Protein AF-A0A158FK98-F1 (afdb_monomer)

Foldseek 3Di:
DDLVVVPWFWKAAQVNPDIDTDHNVCVVVRVVVPIDTCRPPDPVRVCVVSVPDPD

Solvent-accessible surface area (backbone atoms only — not comparable to full-atom values): 3360 Å² total; per-residue (Å²): 133,56,62,59,80,75,54,30,39,36,33,29,41,75,82,67,82,48,74,48,77,39,57,58,87,51,44,67,61,43,42,74,76,48,30,43,82,50,64,86,51,51,72,66,57,44,32,56,72,72,65,48,78,86,125

Radius of gyration: 11.59 Å; Cα contacts (8 Å, |Δi|>4): 68; chains: 1; bounding box: 32×17×29 Å

Organism: Caballeronia cordobensis (NCBI:txid1353886)

pLDDT: mean 90.55, std 9.92, range [52.91, 97.19]

Secondary structure (DSSP, 8-state):
--TGGGT-EEEE-TTSS-EEEE-HHHHHHHHHTT-EE-TT--HHHHHHHHT----

Nearest PDB structures (foldseek):
  6gqv-assembly1_W  TM=3.272E-01  e=8.184E+00  Saccharomyces cerevisiae
  6gq1-assembly1_W  TM=3.247E-01  e=9.382E+00  Saccharomyces cerevisiae S288C

Structure (mmCIF, N/CA/C/O backbone):
data_AF-A0A158FK98-F1
#
_entry.id   AF-A0A158FK98-F1
#
loop_
_atom_site.group_PDB
_atom_site.id
_atom_site.type_symbol
_atom_site.label_atom_id
_atom_site.label_alt_id
_atom_site.label_comp_id
_atom_site.label_asym_id
_atom_site.label_entity_id
_atom_site.label_seq_id
_atom_site.pdbx_PDB_ins_code
_atom_site.Cartn_x
_atom_site.Cartn_y
_atom_site.Cartn_z
_atom_site.occupancy
_atom_site.B_iso_or_equiv
_atom_site.auth_seq_id
_atom_site.auth_comp_id
_atom_site.auth_asym_id
_atom_site.auth_atom_id
_atom_site.pdbx_PDB_model_num
ATOM 1 N N . MET A 1 1 ? 8.275 -0.063 20.364 1.00 62.03 1 MET A N 1
ATOM 2 C CA . MET A 1 1 ? 7.033 -0.378 19.632 1.00 62.03 1 MET A CA 1
ATOM 3 C C . MET A 1 1 ? 7.121 0.277 18.270 1.00 62.03 1 MET A C 1
ATOM 5 O O . MET A 1 1 ? 7.351 1.479 18.220 1.00 62.03 1 MET A O 1
ATOM 9 N N . THR A 1 2 ? 7.038 -0.498 17.193 1.00 84.06 2 THR A N 1
ATOM 10 C CA . THR A 1 2 ? 7.005 0.041 15.824 1.00 84.06 2 THR A CA 1
ATOM 11 C C . THR A 1 2 ? 5.588 0.502 15.472 1.00 84.06 2 THR A C 1
ATOM 13 O O . THR A 1 2 ? 4.622 0.082 16.108 1.00 84.06 2 THR A O 1
ATOM 16 N N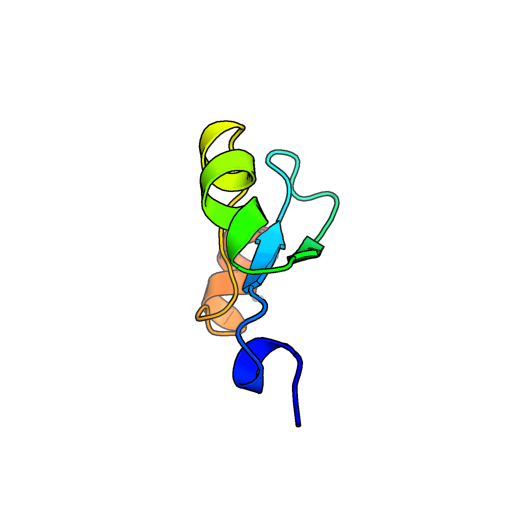 . LEU A 1 3 ? 5.445 1.360 14.458 1.00 85.44 3 LEU A N 1
ATOM 17 C CA . LEU A 1 3 ? 4.131 1.817 13.983 1.00 85.44 3 LEU A CA 1
ATOM 18 C C . LEU A 1 3 ? 3.246 0.638 13.525 1.00 85.44 3 LEU A C 1
ATOM 20 O O . LEU A 1 3 ? 2.058 0.603 13.840 1.00 85.44 3 LEU A O 1
ATOM 24 N N . ALA A 1 4 ? 3.841 -0.386 12.906 1.00 86.25 4 ALA A N 1
ATOM 25 C CA . ALA A 1 4 ? 3.155 -1.637 12.575 1.00 86.25 4 ALA A CA 1
ATOM 26 C C . ALA A 1 4 ? 2.574 -2.351 13.808 1.00 86.25 4 ALA A C 1
ATOM 28 O O . ALA A 1 4 ? 1.434 -2.809 13.784 1.00 86.25 4 ALA A O 1
ATOM 29 N N . GLN A 1 5 ? 3.318 -2.399 14.921 1.00 88.75 5 GLN A N 1
ATOM 30 C CA . GLN A 1 5 ? 2.868 -3.053 16.159 1.00 88.75 5 GLN A CA 1
ATOM 31 C C . GLN A 1 5 ? 1.665 -2.359 16.813 1.00 88.75 5 GLN A C 1
ATOM 33 O O . GLN A 1 5 ? 0.961 -2.985 17.601 1.00 88.75 5 GLN A O 1
ATOM 38 N N . ILE A 1 6 ? 1.419 -1.087 16.488 1.00 90.19 6 ILE A N 1
ATOM 39 C CA . ILE A 1 6 ? 0.245 -0.329 16.943 1.00 90.19 6 ILE A CA 1
ATOM 40 C C . ILE A 1 6 ? -0.833 -0.204 15.849 1.00 90.19 6 ILE A C 1
ATOM 42 O O . ILE A 1 6 ? -1.759 0.593 15.983 1.00 90.19 6 ILE A O 1
ATOM 46 N N . GLY A 1 7 ? -0.727 -0.997 14.776 1.00 91.38 7 GLY A N 1
ATOM 47 C CA . GLY A 1 7 ? -1.759 -1.164 13.749 1.00 91.38 7 GLY A CA 1
ATOM 48 C C . GLY A 1 7 ? -1.663 -0.230 12.543 1.00 91.38 7 GLY A C 1
ATOM 49 O O . GLY A 1 7 ? -2.505 -0.329 11.651 1.00 91.38 7 GLY A O 1
ATOM 50 N N . PHE A 1 8 ? -0.665 0.657 12.479 1.00 95.50 8 PHE A N 1
ATOM 51 C CA . PHE A 1 8 ? -0.435 1.472 11.284 1.00 95.50 8 PHE A CA 1
ATOM 52 C C . PHE A 1 8 ? 0.080 0.603 10.139 1.00 95.50 8 PHE A C 1
ATOM 54 O O . PHE A 1 8 ? 0.756 -0.402 10.356 1.00 95.50 8 PHE A O 1
ATOM 61 N N . ARG A 1 9 ? -0.221 1.026 8.914 1.00 96.69 9 ARG A N 1
ATOM 62 C CA . ARG A 1 9 ? 0.216 0.357 7.689 1.00 96.69 9 ARG A CA 1
ATOM 63 C C . ARG A 1 9 ? 1.130 1.269 6.893 1.00 96.69 9 ARG A C 1
ATOM 65 O O . ARG A 1 9 ? 0.862 2.465 6.800 1.00 96.69 9 ARG A O 1
ATOM 72 N N . PHE A 1 10 ? 2.201 0.716 6.348 1.00 96.31 10 PHE A N 1
ATOM 73 C CA . PHE A 1 10 ? 3.090 1.407 5.430 1.00 96.31 10 PHE A CA 1
ATOM 74 C C . PHE A 1 10 ? 2.558 1.238 4.011 1.00 96.31 10 PHE A C 1
ATOM 76 O O . PHE A 1 10 ? 2.524 0.125 3.488 1.00 96.31 10 PHE A O 1
ATOM 83 N N . LEU A 1 11 ? 2.115 2.334 3.401 1.00 97.12 11 LEU A N 1
ATOM 84 C CA . LEU A 1 11 ? 1.618 2.327 2.034 1.00 97.12 11 LEU A CA 1
ATOM 85 C C . LEU A 1 11 ? 2.528 3.155 1.136 1.00 97.12 11 LEU A C 1
ATOM 87 O O . LEU A 1 11 ? 3.051 4.193 1.544 1.00 97.12 11 LEU A O 1
ATOM 91 N N . VAL A 1 12 ? 2.646 2.725 -0.115 1.00 97.19 12 VAL A N 1
ATOM 92 C CA . VAL A 1 12 ? 3.369 3.436 -1.168 1.00 97.19 12 VAL A CA 1
ATOM 93 C C . VAL A 1 12 ? 2.394 3.986 -2.204 1.00 97.19 12 VAL A C 1
ATOM 95 O O . VAL A 1 12 ? 1.434 3.318 -2.599 1.00 97.19 12 VAL A O 1
ATOM 98 N N . SER A 1 13 ? 2.638 5.223 -2.640 1.00 95.69 13 SER A N 1
ATOM 99 C CA . SER A 1 13 ? 1.830 5.906 -3.647 1.00 95.69 13 SER A CA 1
ATOM 100 C C . SER A 1 13 ? 1.872 5.177 -5.000 1.00 95.69 13 SER A C 1
ATOM 102 O O . SER A 1 13 ? 2.867 4.524 -5.316 1.00 95.69 13 SER A O 1
ATOM 104 N N . PRO A 1 14 ? 0.854 5.341 -5.868 1.00 94.00 14 PRO A N 1
ATOM 105 C CA . PRO A 1 14 ? 0.839 4.711 -7.194 1.00 94.00 14 PRO A CA 1
ATOM 106 C C . PRO A 1 14 ? 2.067 5.054 -8.049 1.00 94.00 14 PRO A C 1
ATOM 108 O O . PRO A 1 14 ? 2.547 4.239 -8.829 1.00 94.00 14 PRO A O 1
ATOM 111 N N . SER A 1 15 ? 2.594 6.271 -7.885 1.00 93.56 15 SER A N 1
ATOM 112 C CA . SER A 1 15 ? 3.804 6.742 -8.563 1.00 93.56 15 SER A CA 1
ATOM 113 C C . SER A 1 15 ? 5.104 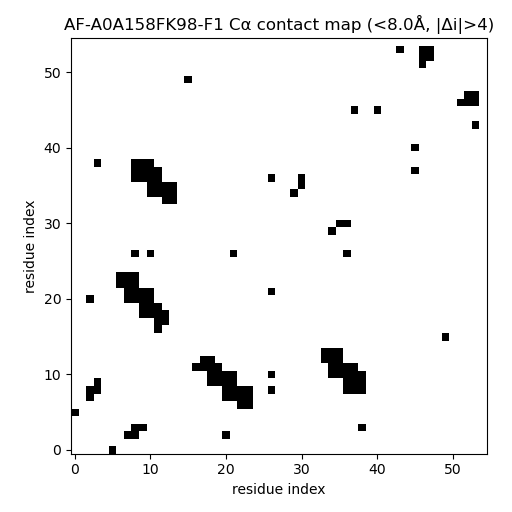6.180 -7.985 1.00 93.56 15 SER A C 1
ATOM 115 O O . SER A 1 15 ? 6.167 6.481 -8.519 1.00 93.56 15 SER A O 1
ATOM 117 N N . ARG A 1 16 ? 5.038 5.433 -6.874 1.00 92.12 16 ARG A N 1
ATOM 118 C CA . ARG A 1 16 ? 6.185 4.914 -6.110 1.00 92.12 16 ARG A CA 1
ATOM 119 C C . ARG A 1 16 ? 7.175 5.990 -5.652 1.00 92.12 16 ARG A C 1
ATOM 121 O O . ARG A 1 16 ? 8.304 5.694 -5.292 1.00 92.12 16 ARG A O 1
ATOM 128 N N . ALA A 1 17 ? 6.753 7.253 -5.634 1.00 91.69 17 ALA A N 1
ATOM 129 C CA . ALA A 1 17 ? 7.592 8.375 -5.221 1.00 91.69 17 ALA A CA 1
ATOM 130 C C . ALA A 1 17 ? 7.540 8.633 -3.708 1.00 91.69 17 ALA A C 1
ATOM 132 O O . ALA A 1 17 ? 8.370 9.370 -3.178 1.00 91.69 17 ALA A O 1
ATOM 133 N N . LYS A 1 18 ? 6.538 8.078 -3.015 1.00 92.75 18 LYS A N 1
ATOM 134 C CA . LYS A 1 18 ? 6.296 8.336 -1.597 1.00 92.75 18 LYS A CA 1
ATOM 135 C C . LYS A 1 18 ? 5.824 7.070 -0.893 1.00 92.75 18 LYS A C 1
ATOM 137 O O . LYS A 1 18 ? 4.896 6.428 -1.374 1.00 92.75 18 LYS A O 1
ATOM 142 N N . GLY A 1 19 ? 6.436 6.756 0.244 1.00 94.50 19 GLY A N 1
ATOM 143 C CA . GLY A 1 19 ? 5.990 5.717 1.167 1.00 94.50 19 GLY A CA 1
ATOM 144 C C . GLY A 1 19 ? 5.765 6.311 2.552 1.00 94.50 19 GLY A C 1
ATOM 145 O O . GLY A 1 19 ? 6.636 7.017 3.063 1.00 94.50 19 GLY A O 1
ATOM 146 N N . GLU A 1 20 ? 4.601 6.068 3.146 1.00 95.62 20 GLU A N 1
ATOM 147 C CA . GLU A 1 20 ? 4.195 6.661 4.423 1.00 95.62 20 GLU A CA 1
ATOM 148 C C . GLU A 1 20 ? 3.411 5.681 5.296 1.00 95.62 20 GLU A C 1
ATOM 150 O O . GLU A 1 20 ? 2.739 4.770 4.815 1.00 95.62 20 GLU A O 1
ATOM 155 N N . TRP A 1 21 ? 3.477 5.898 6.611 1.00 96.06 21 TRP A N 1
ATOM 156 C CA . TRP A 1 21 ? 2.668 5.167 7.579 1.00 96.06 21 TRP A CA 1
ATOM 157 C C . TRP A 1 21 ? 1.311 5.840 7.762 1.00 96.06 21 TRP A C 1
ATOM 159 O O . TRP A 1 21 ? 1.233 7.015 8.121 1.00 96.06 21 TRP A O 1
ATOM 169 N N . HIS A 1 22 ? 0.239 5.074 7.592 1.00 96.12 22 HIS A N 1
ATOM 170 C CA . HIS A 1 22 ? -1.132 5.542 7.731 1.00 96.12 22 HIS A CA 1
ATOM 171 C C . HIS A 1 22 ? -1.887 4.774 8.811 1.00 96.12 22 HIS A C 1
ATOM 173 O O . HIS A 1 22 ? -1.671 3.581 9.038 1.00 96.12 22 HIS A O 1
ATOM 179 N N . HIS A 1 23 ? -2.807 5.479 9.469 1.00 95.12 23 HIS A N 1
ATOM 180 C CA . HIS A 1 23 ? -3.729 4.872 10.419 1.00 95.12 23 HIS A CA 1
ATOM 181 C C . HIS A 1 23 ? -4.618 3.839 9.695 1.00 95.12 23 HIS A C 1
ATOM 183 O O . HIS A 1 23 ? -5.067 4.120 8.579 1.00 95.12 23 HIS A O 1
ATOM 189 N N . PRO A 1 24 ? -4.934 2.681 10.308 1.00 93.56 24 PRO A N 1
ATOM 190 C CA . PRO A 1 24 ? -5.679 1.598 9.656 1.00 93.56 24 PRO A CA 1
ATOM 191 C C . PRO A 1 24 ? -7.040 2.028 9.086 1.00 93.56 24 PRO A C 1
ATOM 193 O O . PRO A 1 24 ? -7.485 1.485 8.078 1.00 93.56 24 PRO A O 1
ATOM 196 N N . SER A 1 25 ? -7.676 3.056 9.658 1.00 95.19 25 SER A N 1
ATOM 197 C CA . SER A 1 25 ? -8.937 3.605 9.135 1.00 95.19 25 SER A CA 1
ATOM 198 C C . SER A 1 25 ? -8.816 4.281 7.761 1.00 95.19 25 SER A C 1
ATOM 200 O O . SER A 1 25 ? -9.817 4.392 7.062 1.00 95.19 25 SER A O 1
ATOM 202 N N . ALA A 1 26 ? -7.625 4.748 7.371 1.00 93.75 26 ALA A N 1
ATOM 203 C CA . ALA A 1 26 ? -7.386 5.410 6.084 1.00 93.75 26 ALA A CA 1
ATOM 204 C C . ALA A 1 26 ? -6.950 4.432 4.977 1.00 93.75 26 ALA A C 1
ATOM 206 O O . ALA A 1 26 ? -7.002 4.774 3.797 1.00 93.75 26 ALA A O 1
ATOM 207 N N . VAL A 1 27 ? -6.540 3.212 5.342 1.00 95.19 27 VAL A N 1
ATOM 208 C CA . VAL A 1 27 ? -5.929 2.234 4.425 1.00 95.19 27 VAL 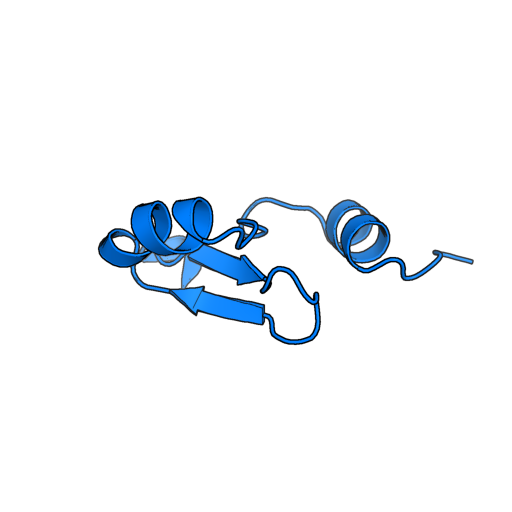A CA 1
ATOM 209 C C . VAL A 1 27 ? -6.879 1.859 3.295 1.00 95.19 27 VAL A C 1
ATOM 211 O O . VAL A 1 27 ? -6.502 1.955 2.134 1.00 95.19 27 VAL A O 1
ATOM 214 N N . ALA A 1 28 ? -8.131 1.510 3.607 1.00 95.50 28 ALA A N 1
ATOM 215 C CA . ALA A 1 28 ? -9.110 1.120 2.590 1.00 95.50 28 ALA A CA 1
ATOM 216 C C . ALA A 1 28 ? -9.343 2.226 1.544 1.00 95.50 28 ALA A C 1
ATOM 218 O O . ALA A 1 28 ? -9.4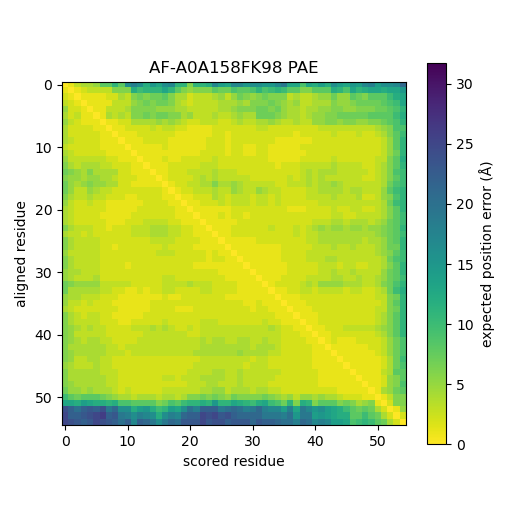29 1.949 0.349 1.00 95.50 28 ALA A O 1
ATOM 219 N N . GLN A 1 29 ? -9.387 3.488 1.984 1.00 96.38 29 GLN A N 1
ATOM 220 C CA . GLN A 1 29 ? -9.531 4.632 1.087 1.00 96.38 29 GLN A CA 1
ATOM 221 C C . GLN A 1 29 ? -8.287 4.813 0.208 1.00 96.38 29 GLN A C 1
ATOM 223 O O . GLN A 1 29 ? -8.422 4.996 -1.000 1.00 96.38 29 GLN A O 1
ATOM 228 N N . LEU A 1 30 ? -7.087 4.731 0.789 1.00 95.75 30 LEU A N 1
ATOM 229 C CA . LEU A 1 30 ? -5.824 4.887 0.062 1.00 95.75 30 LEU A CA 1
ATOM 230 C C . LEU A 1 30 ? -5.611 3.775 -0.972 1.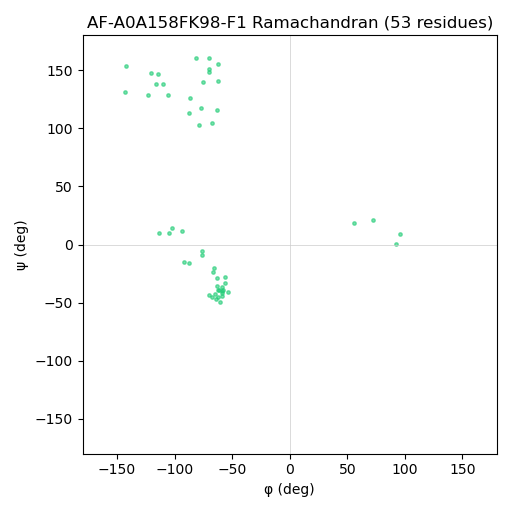00 95.75 30 LEU A C 1
ATOM 232 O O . LEU A 1 30 ? -5.249 4.054 -2.115 1.00 95.75 30 LEU A O 1
ATOM 236 N N . VAL A 1 31 ? -5.918 2.529 -0.607 1.00 95.19 31 VAL A N 1
ATOM 237 C CA . VAL A 1 31 ? -5.883 1.388 -1.531 1.00 95.19 31 VAL A CA 1
ATOM 238 C C . VAL A 1 31 ? -6.884 1.581 -2.674 1.00 95.19 31 VAL A C 1
ATOM 240 O O . VAL A 1 31 ? -6.547 1.317 -3.826 1.00 95.19 31 VAL A O 1
ATOM 243 N N . SER A 1 32 ? -8.077 2.131 -2.405 1.00 96.00 32 SER A N 1
ATOM 244 C CA . SER A 1 32 ? -9.063 2.419 -3.464 1.00 96.00 32 SER A CA 1
ATOM 245 C C . SER A 1 32 ? -8.580 3.451 -4.491 1.00 96.00 32 SER A C 1
ATOM 247 O O . SER A 1 32 ? -8.972 3.387 -5.653 1.00 96.00 32 SER A O 1
ATOM 249 N N . VAL A 1 33 ? -7.697 4.374 -4.084 1.00 94.62 33 VAL A N 1
ATOM 250 C CA . VAL A 1 33 ? -7.067 5.362 -4.977 1.00 94.62 33 VAL A CA 1
ATOM 251 C C . VAL A 1 33 ? -5.711 4.888 -5.522 1.00 94.62 33 VAL A C 1
ATOM 253 O O . VAL A 1 33 ? -4.972 5.673 -6.116 1.00 94.62 33 VAL A O 1
ATOM 256 N N . GLY A 1 34 ? -5.386 3.602 -5.345 1.00 95.19 34 GLY A N 1
ATOM 257 C CA . GLY A 1 34 ? -4.256 2.926 -5.984 1.00 95.19 34 GLY A CA 1
ATOM 258 C C . GLY A 1 34 ? -2.972 2.847 -5.158 1.00 95.19 34 GLY A C 1
ATOM 259 O O . GLY A 1 34 ? -1.933 2.477 -5.706 1.00 95.19 34 GLY A O 1
ATOM 260 N N . TRP A 1 35 ? -2.994 3.209 -3.873 1.00 97.12 35 TRP A N 1
ATOM 261 C CA . TRP A 1 35 ? -1.836 2.972 -3.008 1.00 97.12 35 TRP A CA 1
ATOM 262 C C . TRP A 1 35 ? -1.668 1.477 -2.740 1.00 97.12 35 TRP A C 1
ATOM 264 O O . TRP A 1 35 ? -2.643 0.730 -2.665 1.00 97.12 35 TRP A O 1
ATOM 274 N N . THR A 1 36 ? -0.423 1.046 -2.572 1.00 96.69 36 THR A N 1
ATOM 275 C CA . THR A 1 36 ? -0.089 -0.352 -2.276 1.00 96.69 36 THR A CA 1
ATOM 276 C C . THR A 1 36 ? 0.321 -0.477 -0.818 1.00 96.69 36 THR A C 1
ATOM 278 O O . THR A 1 36 ? 1.168 0.287 -0.365 1.00 96.69 36 THR A O 1
ATOM 281 N N . ASP A 1 37 ? -0.277 -1.414 -0.083 1.00 95.75 37 ASP A N 1
ATOM 282 C CA . ASP A 1 37 ? 0.173 -1.764 1.267 1.00 95.75 37 ASP A CA 1
ATOM 283 C C . ASP A 1 37 ? 1.428 -2.636 1.175 1.00 95.75 37 ASP A C 1
ATOM 285 O O . ASP A 1 37 ? 1.400 -3.728 0.607 1.00 95.75 37 ASP A O 1
ATOM 289 N N . CYS A 1 38 ? 2.526 -2.125 1.722 1.00 95.31 38 CYS A N 1
ATOM 290 C CA . CYS A 1 38 ? 3.837 -2.759 1.733 1.00 95.31 38 CYS A CA 1
ATOM 291 C C . CYS A 1 38 ? 4.272 -3.152 3.154 1.00 95.31 38 CYS A C 1
ATOM 293 O O . CYS A 1 38 ? 5.428 -3.506 3.357 1.00 95.31 38 CYS A O 1
ATOM 295 N N . THR A 1 39 ? 3.376 -3.079 4.147 1.00 94.44 39 THR A N 1
ATOM 296 C CA . THR A 1 39 ? 3.712 -3.284 5.571 1.00 94.44 39 THR A CA 1
ATOM 297 C C . THR A 1 39 ? 4.342 -4.645 5.845 1.00 94.44 39 THR A C 1
ATOM 299 O O . THR A 1 39 ? 5.244 -4.746 6.672 1.00 94.44 39 THR A O 1
ATOM 302 N N . ASP A 1 40 ? 3.836 -5.678 5.170 1.00 92.94 40 ASP A N 1
ATOM 303 C CA . ASP A 1 40 ? 4.205 -7.078 5.386 1.00 92.94 40 ASP A CA 1
ATOM 304 C C . ASP A 1 40 ? 5.125 -7.619 4.268 1.00 92.94 40 ASP A C 1
ATOM 306 O O . ASP A 1 40 ? 5.368 -8.823 4.193 1.00 92.94 40 ASP A O 1
ATOM 310 N N . MET A 1 41 ? 5.625 -6.746 3.381 1.00 94.19 41 MET A N 1
ATOM 311 C CA . MET A 1 41 ? 6.608 -7.124 2.361 1.00 94.19 41 MET A CA 1
ATOM 312 C C . MET A 1 41 ? 7.986 -7.305 3.001 1.00 94.19 41 MET A C 1
ATOM 314 O O . MET A 1 41 ? 8.389 -6.520 3.857 1.00 94.19 41 MET A O 1
ATOM 318 N N . SER A 1 42 ? 8.728 -8.324 2.565 1.00 93.12 42 SER A N 1
ATOM 319 C CA . SER A 1 42 ? 10.159 -8.407 2.862 1.00 93.12 42 SER A CA 1
ATOM 320 C C . SER A 1 42 ? 10.935 -7.341 2.086 1.00 93.12 42 SER A C 1
ATOM 322 O O . SER A 1 42 ? 10.463 -6.861 1.056 1.00 93.12 42 SER A O 1
ATOM 324 N N . ASP A 1 43 ? 12.149 -7.020 2.533 1.00 90.25 43 ASP A N 1
ATOM 325 C CA . ASP A 1 43 ? 13.015 -6.044 1.856 1.00 90.25 43 ASP A CA 1
ATOM 326 C C . ASP A 1 43 ? 13.205 -6.382 0.367 1.00 90.25 43 ASP A C 1
ATOM 328 O O . ASP A 1 43 ? 13.081 -5.510 -0.482 1.00 90.25 43 ASP A O 1
ATOM 332 N N . VAL A 1 44 ? 13.378 -7.667 0.030 1.00 92.88 44 VAL A N 1
ATOM 333 C CA . VAL A 1 44 ? 13.508 -8.125 -1.366 1.00 92.88 44 VAL A CA 1
ATOM 334 C C . VAL A 1 44 ? 12.230 -7.865 -2.164 1.00 92.88 44 VAL A C 1
ATOM 336 O O . VAL A 1 44 ? 12.293 -7.321 -3.261 1.00 92.88 44 VAL A O 1
ATOM 339 N N . GLN A 1 45 ? 11.062 -8.213 -1.612 1.00 93.06 45 GLN A N 1
ATOM 340 C CA . GLN A 1 45 ? 9.776 -7.963 -2.275 1.00 93.06 45 GLN A CA 1
ATOM 341 C C . GLN A 1 45 ? 9.521 -6.465 -2.454 1.00 93.06 45 GLN A C 1
ATOM 343 O O . GLN A 1 45 ? 8.927 -6.043 -3.448 1.00 93.06 45 GLN A O 1
ATOM 348 N N . PHE A 1 46 ? 9.959 -5.665 -1.484 1.00 92.50 46 PHE A N 1
ATOM 349 C CA . PHE A 1 46 ? 9.845 -4.220 -1.533 1.00 92.50 46 PHE A CA 1
ATOM 350 C C . PHE A 1 46 ? 10.775 -3.614 -2.590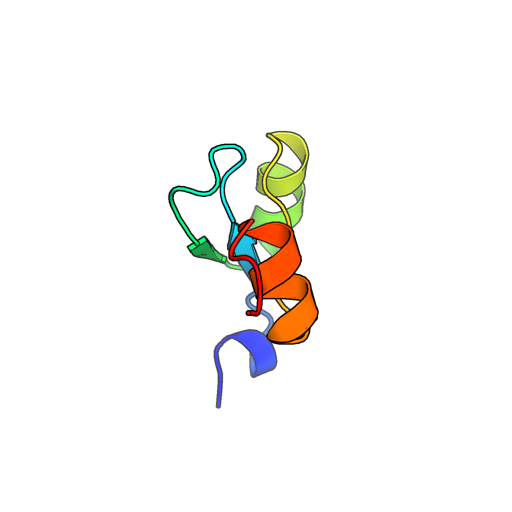 1.00 92.50 46 PHE A C 1
ATOM 352 O O . PHE A 1 46 ? 10.330 -2.776 -3.370 1.00 92.50 46 PHE A O 1
ATOM 359 N N . ASP A 1 47 ? 12.023 -4.072 -2.679 1.00 90.81 47 ASP A N 1
ATOM 360 C CA . ASP A 1 47 ? 12.984 -3.641 -3.699 1.00 90.81 47 ASP A CA 1
ATOM 361 C C . ASP A 1 47 ? 12.497 -3.992 -5.112 1.00 90.81 47 ASP A C 1
ATOM 363 O O . ASP A 1 47 ? 12.472 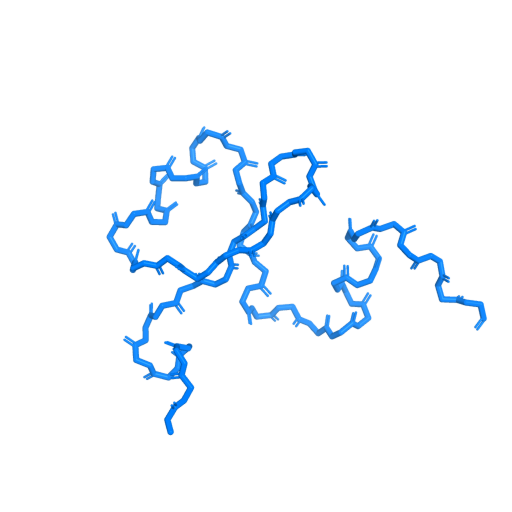-3.129 -5.996 1.00 90.81 47 ASP A O 1
ATOM 367 N N . GLU A 1 48 ? 11.998 -5.218 -5.308 1.00 91.50 48 GLU A N 1
ATOM 368 C CA . GLU A 1 48 ? 11.356 -5.645 -6.557 1.00 91.50 48 GLU A CA 1
ATOM 369 C C . GLU A 1 48 ? 10.141 -4.768 -6.892 1.00 91.50 48 GLU A C 1
ATOM 371 O O . GLU A 1 48 ? 9.986 -4.308 -8.029 1.00 91.50 48 GLU A O 1
ATOM 376 N N . PHE A 1 49 ? 9.295 -4.477 -5.897 1.00 90.69 49 PHE A N 1
ATOM 377 C CA . PHE A 1 49 ? 8.158 -3.572 -6.056 1.00 90.69 49 PHE A CA 1
ATOM 378 C C . PHE A 1 49 ? 8.600 -2.152 -6.431 1.00 90.69 49 PHE A C 1
ATOM 380 O O . PHE A 1 49 ? 7.977 -1.518 -7.283 1.00 90.69 49 PHE A O 1
ATOM 387 N N . MET A 1 50 ? 9.690 -1.650 -5.856 1.00 90.44 50 MET A N 1
ATOM 388 C CA . MET A 1 50 ? 10.245 -0.333 -6.171 1.00 90.44 50 MET A CA 1
ATOM 389 C C . MET A 1 50 ? 11.011 -0.310 -7.501 1.00 90.44 50 MET A C 1
ATOM 391 O O . MET A 1 50 ? 11.325 0.769 -8.003 1.00 90.44 50 MET A O 1
ATOM 395 N N . GLY A 1 51 ? 11.249 -1.471 -8.118 1.00 86.56 51 GLY A N 1
ATOM 396 C CA . GLY A 1 51 ? 12.032 -1.591 -9.347 1.00 86.56 51 GLY A CA 1
ATOM 397 C C . GLY A 1 51 ? 13.529 -1.378 -9.119 1.00 86.56 51 GLY A C 1
ATOM 398 O O . GLY A 1 51 ? 14.252 -1.055 -10.063 1.00 86.56 51 GLY A O 1
ATOM 399 N N . VAL A 1 52 ? 13.994 -1.539 -7.879 1.00 79.00 52 VAL A N 1
ATOM 400 C CA . VAL A 1 52 ? 15.417 -1.572 -7.553 1.00 79.00 52 VAL A CA 1
ATOM 401 C C . VAL A 1 52 ? 15.902 -2.972 -7.914 1.00 79.00 52 VAL A C 1
ATOM 403 O O . VAL A 1 52 ? 15.610 -3.940 -7.222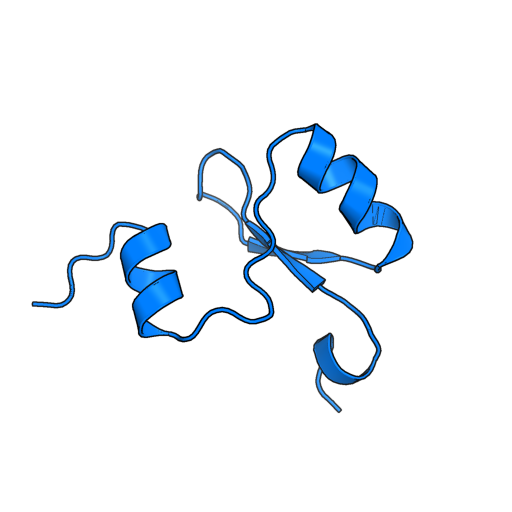 1.00 79.00 52 VAL A O 1
ATOM 406 N N . ALA A 1 53 ? 16.590 -3.103 -9.049 1.00 60.50 53 ALA A N 1
ATOM 407 C CA . ALA A 1 53 ? 17.196 -4.373 -9.425 1.00 60.50 53 ALA A CA 1
ATOM 408 C C . ALA A 1 53 ? 18.262 -4.740 -8.383 1.00 60.50 53 ALA A C 1
ATOM 410 O O . ALA A 1 53 ? 19.261 -4.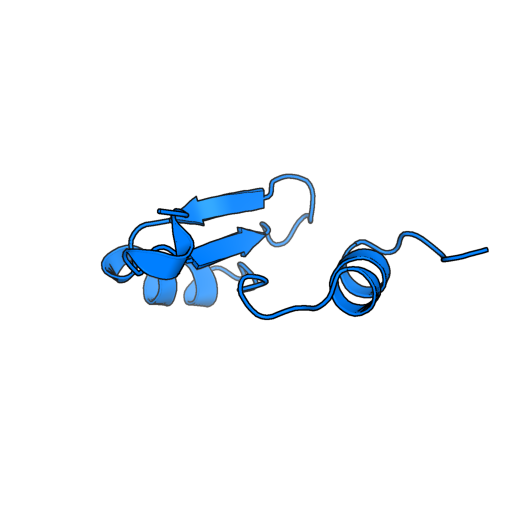031 -8.242 1.00 60.50 53 ALA A O 1
ATOM 411 N N . THR A 1 54 ? 18.046 -5.833 -7.655 1.00 55.19 54 THR A N 1
ATOM 412 C CA . THR A 1 54 ? 19.076 -6.460 -6.829 1.00 55.19 54 THR A CA 1
ATOM 413 C C . THR A 1 54 ? 20.133 -7.036 -7.776 1.00 55.19 54 THR A C 1
ATOM 415 O O . THR A 1 54 ? 19.884 -8.000 -8.497 1.00 55.19 54 THR A O 1
ATOM 418 N N . ALA A 1 55 ? 21.277 -6.353 -7.870 1.00 52.91 55 ALA A N 1
ATOM 419 C CA . ALA A 1 55 ? 22.441 -6.798 -8.636 1.00 52.91 55 ALA A CA 1
ATOM 420 C C . ALA A 1 55 ? 23.229 -7.876 -7.882 1.00 52.91 55 ALA A C 1
ATOM 422 O O . ALA A 1 55 ? 23.293 -7.788 -6.633 1.00 52.91 55 ALA A O 1
#

Sequence (55 aa):
MTLAQIGFRFLVSPSRAKGEWHHPSAVAQLVSVGWTDCTDMSDVQFDEFMGVATA

Mean predicted aligned error: 4.09 Å